Protein AF-A0A871RGU9-F1 (afdb_monomer_lite)

Radius of gyration: 15.43 Å; chains: 1; bounding box: 45×30×35 Å

Sequence (143 aa):
MSSYKLYHKYCSKFSSEPAQLLGTALLLPVSSKDRDYIEGISENLIIVCLFTSVMGQESPDEIAENTLRALLDLKKQLLDLDSIPNDTARLILENYRRKLDSQTEMMPTVNMPRINAGIFDVPWNLTEDAMKKTHMQFKVYTL

Organism: Dekkera bruxellensis (NCBI:txid5007)

InterPro domains:
  IPR043472 Macro domain-like [G3DSA:3.40.220.10] (1-143)
  IPR043472 Macro domain-like [SSF52949] (4-141)

Foldseek 3Di:
DAQVVVVVVVQVVCVVPSVVLQLAKAKDQGDPPDPPDDPPPRLLDIDIDQRQDDVLPDDLLSSLVSLLSHLLNVVVCLVPVVPHPDPSRSVSSVVVQVPDDPPDDSGDEAEEELPCVPPNVRDSVSNVVSVVVNPGHYDYDYD

Structure (mmCIF, N/CA/C/O backbone):
data_AF-A0A871RGU9-F1
#
_entry.id   AF-A0A871RGU9-F1
#
loop_
_atom_site.group_PDB
_atom_site.id
_atom_site.type_symbol
_atom_site.label_atom_id
_atom_site.label_alt_id
_atom_site.label_comp_id
_atom_site.label_asym_id
_atom_site.label_entity_id
_atom_site.label_seq_id
_atom_site.pdbx_PDB_ins_code
_atom_site.Cartn_x
_atom_site.Cartn_y
_atom_site.Cartn_z
_atom_site.occupancy
_atom_site.B_iso_or_equiv
_atom_site.auth_seq_id
_atom_site.auth_comp_id
_atom_site.auth_asym_id
_atom_site.auth_atom_id
_atom_site.pdbx_PDB_model_num
ATOM 1 N N . MET A 1 1 ? 5.121 11.526 15.911 1.00 81.44 1 MET A N 1
ATOM 2 C CA . MET A 1 1 ? 6.119 11.619 14.815 1.00 81.44 1 MET A CA 1
ATOM 3 C C . MET A 1 1 ? 5.331 11.648 13.513 1.00 81.44 1 MET A C 1
ATOM 5 O O . MET A 1 1 ? 4.301 10.993 13.504 1.00 81.44 1 MET A O 1
ATOM 9 N N . SER A 1 2 ? 5.705 12.435 12.497 1.00 94.25 2 SER A N 1
ATOM 10 C CA . SER A 1 2 ? 4.970 12.443 11.214 1.00 94.25 2 SER A CA 1
ATOM 11 C C . SER A 1 2 ? 5.104 11.097 10.498 1.00 94.25 2 SER A C 1
ATOM 13 O O . SER A 1 2 ? 6.063 10.360 10.765 1.00 94.25 2 SER A O 1
ATOM 15 N N . SER A 1 3 ? 4.192 10.782 9.584 1.00 95.44 3 SER A N 1
ATOM 16 C CA . SER A 1 3 ? 4.207 9.507 8.858 1.00 95.44 3 SER A CA 1
ATOM 17 C C . SER A 1 3 ? 5.405 9.408 7.922 1.00 95.44 3 SER A C 1
ATOM 19 O O . SER A 1 3 ? 6.042 8.360 7.850 1.00 95.44 3 SER A O 1
ATOM 21 N N . TYR A 1 4 ? 5.856 10.537 7.368 1.00 96.31 4 TYR A N 1
ATOM 22 C CA . TYR A 1 4 ? 7.148 10.631 6.678 1.00 96.31 4 TYR A CA 1
ATOM 23 C C . TYR A 1 4 ? 8.332 10.179 7.554 1.00 96.31 4 TYR A C 1
ATOM 25 O O . TYR A 1 4 ? 9.186 9.406 7.122 1.00 96.31 4 TYR A O 1
ATOM 33 N N . LYS A 1 5 ? 8.389 10.625 8.816 1.00 96.56 5 LYS A N 1
ATOM 34 C CA . LYS A 1 5 ? 9.474 10.238 9.733 1.00 96.56 5 LYS A CA 1
ATOM 35 C C . LYS A 1 5 ? 9.381 8.764 10.145 1.00 96.56 5 LYS A C 1
ATOM 37 O O . LYS A 1 5 ? 10.417 8.149 10.385 1.00 96.56 5 LYS A O 1
ATOM 42 N N . LEU A 1 6 ? 8.173 8.195 10.226 1.00 96.56 6 LEU A N 1
ATOM 43 C CA . LEU A 1 6 ? 7.973 6.757 10.449 1.00 96.56 6 LEU A CA 1
ATOM 44 C C . LEU A 1 6 ? 8.484 5.932 9.265 1.00 96.56 6 LEU A C 1
ATOM 46 O O . LEU A 1 6 ? 9.279 5.020 9.482 1.00 96.56 6 LEU A O 1
ATOM 50 N N . TYR A 1 7 ? 8.099 6.306 8.043 1.00 97.19 7 TYR A N 1
ATOM 51 C CA . TYR A 1 7 ? 8.613 5.721 6.805 1.00 97.19 7 TYR A CA 1
ATOM 52 C C . TYR A 1 7 ? 10.145 5.755 6.771 1.00 97.19 7 TYR A C 1
ATOM 54 O O . TYR A 1 7 ? 10.790 4.715 6.680 1.00 97.19 7 TYR A O 1
ATOM 62 N N . HIS A 1 8 ? 10.747 6.932 6.965 1.00 96.44 8 HIS A N 1
ATOM 63 C CA . HIS A 1 8 ? 12.201 7.080 6.919 1.00 96.44 8 HIS A CA 1
ATOM 64 C C . HIS A 1 8 ? 12.911 6.233 7.986 1.00 96.44 8 HIS A C 1
ATOM 66 O O . HIS A 1 8 ? 13.925 5.598 7.704 1.00 96.44 8 HIS A O 1
ATOM 72 N N . LYS A 1 9 ? 12.378 6.191 9.217 1.00 96.69 9 LYS A N 1
ATOM 73 C CA . LYS A 1 9 ? 12.919 5.344 10.293 1.00 96.69 9 LYS A CA 1
ATOM 74 C C . LYS A 1 9 ? 12.820 3.854 9.953 1.00 96.69 9 LYS A C 1
ATOM 76 O O . LYS A 1 9 ? 13.681 3.081 10.369 1.00 96.69 9 LYS A O 1
ATOM 81 N N . TYR A 1 10 ? 11.768 3.437 9.252 1.00 96.56 10 TYR A N 1
ATOM 82 C CA . TYR A 1 10 ? 11.624 2.060 8.793 1.00 96.56 10 TYR A CA 1
ATOM 83 C C . TYR A 1 10 ? 12.668 1.740 7.718 1.00 96.56 10 TYR A C 1
ATOM 85 O O . TYR A 1 10 ? 13.463 0.824 7.913 1.00 96.56 10 TYR A O 1
ATOM 93 N N . CYS A 1 11 ? 12.760 2.559 6.668 1.00 96.12 11 CYS A N 1
ATOM 94 C CA . CYS A 1 11 ? 13.720 2.365 5.580 1.00 96.12 11 CYS A CA 1
ATOM 95 C C . CYS A 1 11 ? 15.177 2.393 6.058 1.00 96.12 11 CYS A C 1
ATOM 97 O O . CYS A 1 11 ? 15.992 1.611 5.580 1.00 96.12 11 CYS A O 1
ATOM 99 N N . SER A 1 12 ? 15.517 3.224 7.053 1.00 96.50 12 SER A N 1
ATOM 100 C CA . SER A 1 12 ? 16.888 3.297 7.577 1.00 96.50 12 SER A CA 1
ATOM 101 C C . SER A 1 12 ? 17.383 1.997 8.217 1.00 96.50 12 SER A C 1
ATOM 103 O O . SER A 1 12 ? 18.590 1.825 8.352 1.00 96.50 12 SER A O 1
ATOM 105 N N . LYS A 1 13 ? 16.481 1.083 8.609 1.00 96.81 13 LYS A N 1
ATOM 106 C CA . LYS A 1 13 ? 16.858 -0.247 9.122 1.00 96.81 13 LYS A CA 1
ATOM 107 C C . LYS A 1 13 ? 17.435 -1.157 8.035 1.00 96.81 13 LYS A C 1
ATOM 109 O O . LYS A 1 13 ? 18.166 -2.081 8.361 1.00 96.81 13 LYS A O 1
ATOM 114 N N . PHE A 1 14 ? 17.113 -0.876 6.775 1.00 95.69 14 PHE A N 1
ATOM 115 C CA . PHE A 1 14 ? 17.531 -1.636 5.598 1.00 95.69 14 PHE A CA 1
ATOM 116 C C . PHE A 1 14 ? 18.554 -0.858 4.765 1.00 95.69 14 PHE A C 1
ATOM 118 O O . PHE A 1 14 ? 18.763 -1.163 3.600 1.00 95.69 14 PHE A O 1
ATOM 125 N N . SER A 1 15 ? 19.199 0.168 5.331 1.00 92.69 15 SER A N 1
ATOM 126 C CA . SER A 1 15 ? 20.115 1.044 4.587 1.00 92.69 15 SER A CA 1
ATOM 127 C C . SER A 1 15 ? 21.307 0.305 3.971 1.00 92.69 15 SER A C 1
ATOM 129 O O . SER A 1 15 ? 21.797 0.725 2.927 1.00 92.69 15 SER A O 1
ATOM 131 N N . SER A 1 16 ? 21.749 -0.797 4.582 1.00 94.81 16 SER A N 1
ATOM 132 C CA . SER A 1 16 ? 22.801 -1.666 4.046 1.00 94.81 16 SER A CA 1
ATOM 133 C C . SER A 1 16 ? 22.322 -2.587 2.921 1.00 94.81 16 SER A C 1
ATOM 135 O O . SER A 1 16 ? 23.142 -3.033 2.128 1.00 94.81 16 SER A O 1
ATOM 137 N N . GLU A 1 17 ? 21.022 -2.888 2.856 1.00 94.56 17 GLU A N 1
ATOM 138 C CA . GLU A 1 17 ? 20.440 -3.802 1.868 1.00 94.56 17 GLU A CA 1
ATOM 139 C C . GLU A 1 17 ? 18.982 -3.414 1.535 1.00 94.56 17 GLU A C 1
ATOM 141 O O . GLU A 1 17 ? 18.032 -4.113 1.898 1.00 94.56 17 GLU A O 1
ATOM 146 N N . PRO A 1 18 ? 18.770 -2.277 0.845 1.00 93.81 18 PRO A N 1
ATOM 147 C CA . PRO A 1 18 ? 17.431 -1.738 0.594 1.00 93.81 18 PRO A CA 1
ATOM 148 C C . PRO A 1 18 ? 16.572 -2.647 -0.295 1.00 93.81 18 PRO A C 1
ATOM 150 O O . PRO A 1 18 ? 15.345 -2.589 -0.224 1.00 93.81 18 PRO A O 1
ATOM 153 N N . ALA A 1 19 ? 17.203 -3.527 -1.080 1.00 94.75 19 ALA A N 1
ATOM 154 C CA . ALA A 1 19 ? 16.529 -4.523 -1.908 1.00 94.75 19 ALA A CA 1
ATOM 155 C C . ALA A 1 19 ? 15.647 -5.490 -1.096 1.00 94.75 19 ALA A C 1
ATOM 157 O O . ALA A 1 19 ? 14.667 -6.000 -1.634 1.00 94.75 19 ALA A O 1
ATOM 158 N N . GLN A 1 20 ? 15.920 -5.691 0.203 1.00 95.81 20 GLN A N 1
ATOM 159 C CA . GLN A 1 20 ? 15.070 -6.510 1.079 1.00 95.81 20 GLN A CA 1
ATOM 160 C C . GLN A 1 20 ? 13.636 -5.975 1.206 1.00 95.81 20 GLN A C 1
ATOM 162 O O . GLN A 1 20 ? 12.727 -6.730 1.546 1.00 95.81 20 GLN A O 1
ATOM 167 N N . LEU A 1 21 ? 13.417 -4.683 0.942 1.00 96.81 21 LEU A N 1
ATOM 168 C CA . LEU A 1 21 ? 12.085 -4.087 0.976 1.00 96.81 21 LE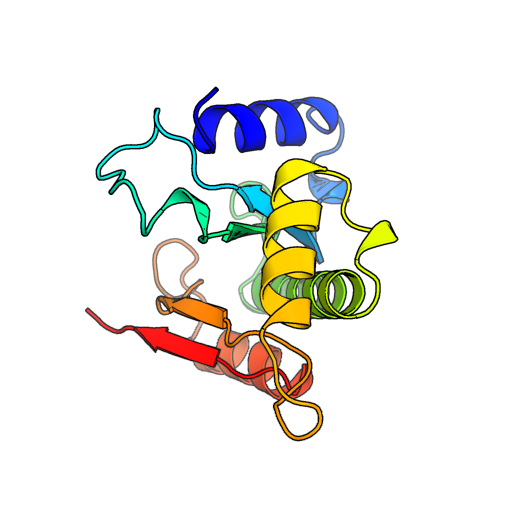U A CA 1
ATOM 169 C C . LEU A 1 21 ? 11.287 -4.352 -0.302 1.00 96.81 21 LEU A C 1
ATOM 171 O O . LEU A 1 21 ? 10.062 -4.251 -0.267 1.00 96.81 21 LEU A O 1
ATOM 175 N N . LEU A 1 22 ? 11.934 -4.687 -1.421 1.00 97.62 22 LEU A N 1
ATOM 176 C CA . LEU A 1 22 ? 11.262 -4.801 -2.714 1.00 97.62 22 LEU A CA 1
ATOM 177 C C . LEU A 1 22 ? 10.159 -5.862 -2.696 1.00 97.62 22 LEU A C 1
ATOM 179 O O . LEU A 1 22 ? 10.396 -7.044 -2.436 1.00 97.62 22 LEU A O 1
ATOM 183 N N . GLY A 1 23 ? 8.951 -5.434 -3.051 1.00 98.19 23 GLY A N 1
ATOM 184 C CA . GLY A 1 23 ? 7.757 -6.270 -3.046 1.00 98.19 23 GLY A CA 1
ATOM 185 C C . GLY A 1 23 ? 7.088 -6.416 -1.680 1.00 98.19 23 GLY A C 1
ATOM 186 O O . GLY A 1 23 ? 6.261 -7.307 -1.526 1.00 98.19 23 GLY A O 1
ATOM 187 N N . THR A 1 24 ? 7.420 -5.569 -0.703 1.00 98.44 24 THR A N 1
ATOM 188 C CA . THR A 1 24 ? 6.731 -5.498 0.598 1.00 98.44 24 THR A CA 1
ATOM 189 C C . THR A 1 24 ? 5.862 -4.244 0.699 1.00 98.44 24 THR A C 1
ATOM 191 O O . THR A 1 24 ? 6.065 -3.268 -0.037 1.00 98.44 24 THR A O 1
ATOM 194 N N . ALA A 1 25 ? 4.894 -4.258 1.617 1.00 98.50 25 ALA A N 1
ATOM 195 C CA . ALA A 1 25 ? 4.076 -3.101 1.955 1.00 98.50 25 ALA A CA 1
ATOM 196 C C . ALA A 1 25 ? 4.265 -2.680 3.418 1.00 98.50 25 ALA A C 1
ATOM 198 O O . ALA A 1 25 ? 4.267 -3.499 4.335 1.00 98.50 25 ALA A O 1
ATOM 199 N N . LEU A 1 26 ? 4.355 -1.371 3.657 1.00 98.50 26 LEU A N 1
ATOM 200 C CA . LEU A 1 26 ? 4.358 -0.791 5.000 1.00 98.50 26 LEU A CA 1
ATOM 201 C C . LEU A 1 26 ? 3.084 0.021 5.227 1.00 98.50 26 LEU A C 1
ATOM 203 O O . LEU A 1 26 ? 2.805 0.958 4.481 1.00 98.50 26 LEU A O 1
ATOM 207 N N . LEU A 1 27 ? 2.351 -0.305 6.292 1.00 98.25 27 LEU A N 1
ATOM 208 C CA . LEU A 1 27 ? 1.160 0.425 6.718 1.00 98.25 27 LEU A CA 1
ATOM 209 C C . LEU A 1 27 ? 1.517 1.404 7.838 1.00 98.25 27 LEU A C 1
ATOM 211 O O . LEU A 1 27 ? 2.055 1.021 8.880 1.00 98.25 27 LEU A O 1
ATOM 215 N N . LEU A 1 28 ? 1.199 2.677 7.626 1.00 97.75 28 LEU A N 1
ATOM 216 C CA . LEU A 1 28 ? 1.457 3.758 8.569 1.00 97.75 28 LEU A CA 1
ATOM 217 C C . LEU A 1 28 ? 0.152 4.485 8.901 1.00 97.75 28 LEU A C 1
ATOM 219 O O . LEU A 1 28 ? -0.580 4.843 7.980 1.00 97.75 28 LEU A O 1
ATOM 223 N N . PRO A 1 29 ? -0.138 4.770 10.181 1.00 96.88 29 PRO A N 1
ATOM 224 C CA . PRO A 1 29 ? -1.236 5.670 10.516 1.00 96.88 29 PRO A CA 1
ATOM 225 C C . PRO A 1 29 ? -0.920 7.071 9.983 1.00 96.88 29 PRO A C 1
ATOM 227 O O . PRO A 1 29 ? 0.254 7.445 9.907 1.00 96.88 29 PRO A O 1
ATOM 230 N N . VAL A 1 30 ? -1.934 7.867 9.652 1.00 96.25 30 VAL A N 1
ATOM 231 C CA . VAL A 1 30 ? -1.731 9.309 9.447 1.00 96.25 30 VAL A CA 1
ATOM 232 C C . VAL A 1 30 ? -1.539 9.984 10.808 1.00 96.25 30 VAL A C 1
ATOM 234 O O . VAL A 1 30 ? -2.214 9.676 11.789 1.00 96.25 30 VAL A O 1
ATOM 237 N N . SER A 1 31 ? -0.571 10.887 10.887 1.00 93.81 31 SER A N 1
ATOM 238 C CA . SER A 1 31 ? -0.160 11.560 12.114 1.00 93.81 31 SER A CA 1
ATOM 239 C C . SER A 1 31 ? -0.745 12.962 12.203 1.00 93.81 31 SER A C 1
ATOM 241 O O . SER A 1 31 ? -0.738 13.694 11.220 1.00 93.81 31 SER A O 1
ATOM 243 N N . SER A 1 32 ? -1.085 13.423 13.410 1.00 94.19 32 SER A N 1
ATOM 244 C CA . SER A 1 32 ? -1.458 14.829 13.664 1.00 94.19 32 SER A CA 1
ATOM 245 C C . SER A 1 32 ? -0.355 15.846 13.342 1.00 94.19 32 SER A C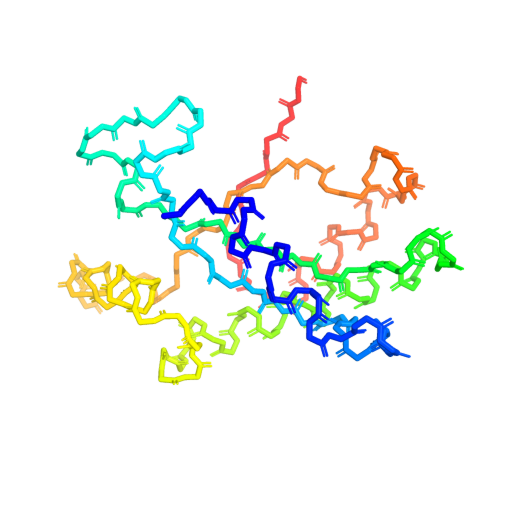 1
ATOM 247 O O . SER A 1 32 ? -0.580 17.051 13.374 1.00 94.19 32 SER A O 1
ATOM 249 N N . LYS A 1 33 ? 0.861 15.368 13.044 1.00 94.88 33 LYS A N 1
ATOM 250 C CA . LYS A 1 33 ? 1.994 16.179 12.576 1.00 94.88 33 LYS A CA 1
ATOM 251 C C . LYS A 1 33 ? 2.160 16.176 11.053 1.00 94.88 33 LYS A C 1
ATOM 253 O O . LYS A 1 33 ? 3.123 16.776 10.575 1.00 94.88 33 LYS A O 1
ATOM 258 N N . ASP A 1 34 ? 1.318 15.457 10.316 1.00 94.62 34 ASP A N 1
ATOM 259 C CA . ASP A 1 34 ? 1.312 15.502 8.856 1.00 94.62 34 ASP A CA 1
ATOM 260 C C . ASP A 1 34 ? 0.600 16.765 8.367 1.00 94.62 34 ASP A C 1
ATOM 262 O O . ASP A 1 34 ? -0.258 17.333 9.046 1.00 94.62 34 ASP A O 1
ATOM 266 N N . ARG A 1 35 ? 0.997 17.230 7.182 1.00 92.19 35 ARG A N 1
ATOM 267 C CA . ARG A 1 35 ? 0.344 18.364 6.529 1.00 92.19 35 ARG A CA 1
ATOM 268 C C . ARG A 1 35 ? -1.098 17.979 6.186 1.00 92.19 35 ARG A C 1
ATOM 270 O O . ARG A 1 35 ? -1.344 16.839 5.808 1.00 92.19 35 ARG A O 1
ATOM 277 N N . ASP A 1 36 ? -2.014 18.936 6.310 1.00 92.31 36 ASP A N 1
ATOM 278 C CA . ASP A 1 36 ? -3.434 18.768 5.977 1.00 92.31 36 ASP A CA 1
ATOM 279 C C . ASP A 1 36 ? -4.140 17.680 6.819 1.00 92.31 36 ASP A C 1
ATOM 281 O O . ASP A 1 36 ? -5.115 17.073 6.382 1.00 92.31 36 ASP A O 1
ATOM 285 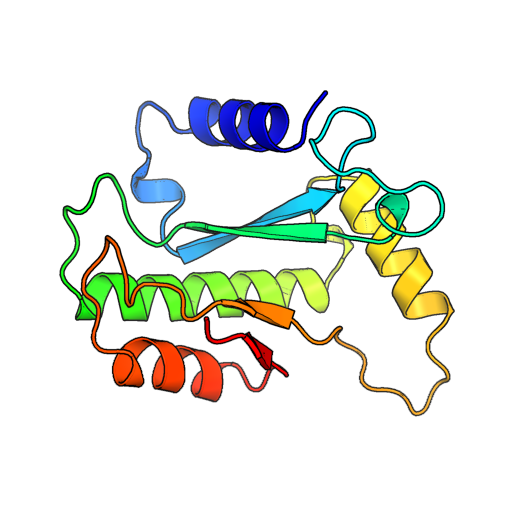N N . TYR A 1 37 ? -3.659 17.439 8.048 1.00 95.06 37 TYR A N 1
ATOM 286 C CA . TYR A 1 37 ? -4.351 16.595 9.022 1.00 95.06 37 TYR A CA 1
ATOM 287 C C . TYR A 1 37 ? -5.701 17.208 9.411 1.00 95.06 37 TYR A C 1
ATOM 289 O O . TYR A 1 37 ? -5.771 18.370 9.817 1.00 95.06 37 TYR A O 1
ATOM 297 N N . ILE A 1 38 ? -6.757 16.401 9.349 1.00 96.19 38 ILE A N 1
ATOM 298 C CA . ILE A 1 38 ? -8.113 16.780 9.742 1.00 96.19 38 ILE A CA 1
ATOM 299 C C . ILE A 1 38 ? -8.554 15.863 10.882 1.00 96.19 38 ILE A C 1
ATOM 301 O O . ILE A 1 38 ? -8.712 14.656 10.693 1.00 96.19 38 ILE A O 1
ATOM 305 N N . GLU A 1 39 ? -8.761 16.437 12.065 1.00 94.81 39 GLU A N 1
ATOM 306 C CA . GLU A 1 39 ? -9.283 15.720 13.235 1.00 94.81 39 GLU A CA 1
ATOM 307 C C . GLU A 1 39 ? -10.644 15.074 12.929 1.00 94.81 39 GLU A C 1
ATOM 309 O O . GLU A 1 39 ? -11.462 15.629 12.193 1.00 94.81 39 GLU A O 1
ATOM 314 N N . GLY A 1 40 ? -10.867 13.857 13.427 1.00 92.31 40 GLY A N 1
ATOM 315 C CA . GLY A 1 40 ? -12.048 13.043 13.123 1.00 92.31 40 GLY A CA 1
ATOM 316 C C . GLY A 1 40 ? -11.977 12.282 11.792 1.00 92.31 40 GLY A C 1
ATOM 317 O O . GLY A 1 40 ? -12.678 11.284 11.618 1.00 92.31 40 GLY A O 1
ATOM 318 N N . ILE A 1 41 ? -11.116 12.700 10.856 1.00 92.81 41 ILE A N 1
ATOM 319 C CA . ILE A 1 41 ? -10.954 12.052 9.544 1.00 92.81 41 ILE A CA 1
ATOM 320 C C . ILE A 1 41 ? -9.607 11.337 9.466 1.00 92.81 41 ILE A C 1
ATOM 322 O O . ILE A 1 41 ? -9.562 10.118 9.308 1.00 92.81 41 ILE A O 1
ATOM 326 N N . SER A 1 42 ? -8.507 12.080 9.590 1.00 93.31 42 SER A N 1
ATOM 327 C CA . SER A 1 42 ? -7.149 11.593 9.341 1.00 93.31 42 SER A CA 1
ATOM 328 C C . SER A 1 42 ? -6.714 10.494 10.309 1.00 93.31 42 SER A C 1
ATOM 330 O O . SER A 1 42 ? -6.038 9.565 9.889 1.00 93.31 42 SER A O 1
ATOM 332 N N . GLU A 1 43 ? -7.156 10.516 11.567 1.00 93.31 43 GLU A N 1
ATOM 333 C CA . GLU A 1 43 ? -6.910 9.431 12.537 1.00 93.31 43 GLU A CA 1
ATOM 334 C C . GLU A 1 43 ? -7.453 8.058 12.116 1.00 93.31 43 GLU A C 1
ATOM 336 O O . GLU A 1 43 ? -7.010 7.039 12.638 1.00 93.31 43 GLU A O 1
ATOM 341 N N . ASN A 1 44 ? -8.396 8.021 11.170 1.00 92.88 44 ASN A N 1
ATOM 342 C CA . ASN A 1 44 ? -8.964 6.789 10.628 1.00 92.88 44 ASN A CA 1
ATOM 343 C C . ASN A 1 44 ? -8.317 6.378 9.293 1.00 92.88 44 ASN A C 1
ATOM 345 O O . ASN A 1 44 ? -8.749 5.402 8.679 1.00 92.88 44 ASN A O 1
ATOM 349 N N . LEU A 1 45 ? -7.306 7.116 8.821 1.00 95.19 45 LEU A N 1
ATOM 350 C CA . LEU A 1 45 ? -6.625 6.859 7.556 1.00 95.19 45 LEU A CA 1
ATOM 351 C C . LEU A 1 45 ? -5.288 6.149 7.767 1.00 95.19 45 LEU A C 1
ATOM 353 O O . LEU A 1 45 ? -4.550 6.393 8.725 1.00 95.19 45 LEU A O 1
ATOM 357 N N . ILE A 1 46 ? -4.957 5.299 6.797 1.00 97.00 46 ILE A N 1
ATOM 358 C CA . ILE A 1 46 ? -3.684 4.591 6.712 1.00 97.00 46 ILE A CA 1
ATOM 359 C C . ILE A 1 46 ? -3.026 4.941 5.385 1.00 97.00 46 ILE A C 1
ATOM 361 O O . ILE A 1 46 ? -3.659 4.906 4.330 1.00 97.00 46 ILE A O 1
ATOM 365 N N . ILE A 1 47 ? -1.737 5.248 5.450 1.00 97.50 47 ILE A N 1
ATOM 366 C CA . ILE A 1 47 ? -0.860 5.367 4.292 1.00 97.50 47 ILE A CA 1
ATOM 367 C C . ILE A 1 47 ? -0.221 4.003 4.066 1.00 97.50 47 ILE A C 1
ATOM 369 O O . ILE A 1 47 ? 0.352 3.422 4.990 1.00 97.50 47 ILE A O 1
ATOM 373 N N . VAL A 1 48 ? -0.290 3.513 2.830 1.00 98.25 48 VAL A N 1
ATOM 374 C CA . VAL A 1 48 ? 0.412 2.300 2.412 1.00 98.25 48 VAL A CA 1
ATOM 375 C C . VAL A 1 48 ? 1.593 2.689 1.533 1.00 98.25 48 VAL A C 1
ATOM 377 O O . VAL A 1 48 ? 1.415 3.292 0.476 1.00 98.25 48 VAL A O 1
ATOM 380 N N . CYS A 1 49 ? 2.801 2.337 1.961 1.00 98.31 49 CYS A N 1
ATOM 381 C CA . CYS A 1 49 ? 4.008 2.469 1.154 1.00 98.31 49 CYS A CA 1
ATOM 382 C C . CYS A 1 49 ? 4.281 1.134 0.458 1.00 98.31 49 CYS A C 1
ATOM 384 O O . CYS A 1 49 ? 4.548 0.142 1.135 1.00 98.31 49 CYS A O 1
ATOM 386 N N . LEU A 1 50 ? 4.215 1.113 -0.874 1.00 98.44 50 LEU A N 1
ATOM 387 C CA . LEU A 1 50 ? 4.610 -0.036 -1.689 1.00 98.44 50 LEU A CA 1
ATOM 388 C C . LEU A 1 50 ? 6.074 0.140 -2.094 1.00 98.44 50 LEU A C 1
ATOM 390 O O . LEU A 1 50 ? 6.424 1.136 -2.727 1.00 98.44 50 LEU A O 1
ATOM 394 N N . PHE A 1 51 ? 6.930 -0.807 -1.728 1.00 97.62 51 PHE A N 1
ATOM 395 C CA . PHE A 1 51 ? 8.349 -0.745 -2.063 1.00 97.62 51 PHE A CA 1
ATOM 396 C C . PHE A 1 51 ? 8.598 -1.418 -3.410 1.00 97.62 51 PHE A C 1
ATOM 398 O O . PHE A 1 51 ? 8.691 -2.641 -3.500 1.00 97.62 51 PHE A O 1
ATOM 405 N N . THR A 1 52 ? 8.668 -0.614 -4.469 1.00 97.25 52 THR A N 1
ATOM 406 C CA . THR A 1 52 ? 8.691 -1.110 -5.854 1.00 97.25 52 THR A CA 1
ATOM 407 C C . THR A 1 52 ? 10.018 -0.892 -6.574 1.00 97.25 52 THR A C 1
ATOM 409 O O . THR A 1 52 ? 10.252 -1.535 -7.594 1.00 97.25 52 THR A O 1
ATOM 412 N N . SER A 1 53 ? 10.886 -0.030 -6.037 1.00 95.06 53 SER A N 1
ATOM 413 C CA . SER A 1 53 ? 12.169 0.320 -6.644 1.00 95.06 53 SER A CA 1
ATOM 414 C C . SER A 1 53 ? 13.207 0.780 -5.612 1.00 95.06 53 SER A C 1
ATOM 416 O O . SER A 1 53 ? 12.868 1.456 -4.635 1.00 95.06 53 SER A O 1
ATOM 418 N N . VAL A 1 54 ? 14.481 0.466 -5.862 1.00 89.69 54 VAL A N 1
ATOM 419 C CA . VAL A 1 54 ? 15.653 1.052 -5.205 1.00 89.69 54 VAL A CA 1
ATOM 420 C C . VAL A 1 54 ? 16.313 2.031 -6.179 1.00 89.69 54 VAL A C 1
ATOM 422 O O . VAL A 1 54 ? 17.174 1.670 -6.974 1.00 89.69 54 VAL A O 1
ATOM 425 N N . MET A 1 55 ? 15.938 3.310 -6.092 1.00 77.94 55 MET A N 1
ATOM 426 C CA . MET A 1 55 ? 16.538 4.405 -6.879 1.00 77.94 55 MET A CA 1
ATOM 427 C C . MET A 1 55 ? 16.364 4.298 -8.410 1.00 77.94 55 MET A C 1
ATOM 429 O O . MET A 1 55 ? 17.181 4.842 -9.150 1.00 77.94 55 MET A O 1
ATOM 433 N N . GLY A 1 56 ? 15.305 3.645 -8.897 1.00 72.31 56 GLY A N 1
ATOM 434 C CA . GLY A 1 56 ? 14.987 3.564 -10.329 1.00 72.31 56 GLY A CA 1
ATOM 435 C C . GLY A 1 56 ? 15.930 2.666 -11.132 1.00 72.31 56 GLY A C 1
ATOM 436 O O . GLY A 1 56 ? 16.124 2.900 -12.321 1.00 72.31 56 GLY A O 1
ATOM 437 N N . GLN A 1 57 ? 16.561 1.685 -10.482 1.00 79.69 57 GLN A N 1
ATOM 438 C CA . GLN A 1 57 ? 17.430 0.712 -11.154 1.00 79.69 57 GLN A CA 1
ATOM 439 C C . GLN A 1 57 ? 16.632 -0.378 -11.881 1.00 79.69 57 GLN A C 1
ATOM 441 O O . GLN A 1 57 ? 17.161 -1.037 -12.772 1.00 79.69 57 GLN A O 1
ATOM 446 N N . GLU A 1 58 ? 15.376 -0.562 -11.491 1.00 92.25 58 GLU A N 1
ATOM 447 C CA . GLU A 1 58 ? 14.457 -1.553 -12.025 1.00 92.25 58 GLU A CA 1
ATOM 448 C C . GLU A 1 58 ? 13.816 -1.089 -13.338 1.00 92.25 58 GLU A C 1
ATOM 450 O O . GLU A 1 58 ? 13.420 0.066 -13.503 1.00 92.25 58 GLU A O 1
ATOM 455 N N . SER A 1 59 ? 13.663 -2.030 -14.263 1.00 95.19 59 SER A N 1
ATOM 456 C CA . SER A 1 59 ? 12.870 -1.863 -15.478 1.00 95.19 59 SER A CA 1
ATOM 457 C C . SER A 1 59 ? 11.374 -1.689 -15.169 1.00 95.19 59 SER A C 1
ATOM 459 O O . SER A 1 59 ? 10.905 -2.084 -14.097 1.00 95.19 59 SER A O 1
ATOM 461 N N . PRO A 1 60 ? 10.574 -1.159 -16.115 1.00 96.50 60 PRO A N 1
ATOM 462 C CA . PRO A 1 60 ? 9.128 -1.044 -15.936 1.00 96.50 60 PRO A CA 1
ATOM 463 C C . PRO A 1 60 ? 8.432 -2.359 -15.555 1.00 96.50 60 PRO A C 1
ATOM 465 O O . PRO A 1 60 ? 7.544 -2.354 -14.699 1.00 96.50 60 PRO A O 1
ATOM 468 N N . ASP A 1 61 ? 8.858 -3.482 -16.138 1.00 97.50 61 ASP A N 1
ATOM 469 C CA . ASP A 1 61 ? 8.333 -4.813 -15.818 1.00 97.50 61 ASP A CA 1
ATOM 470 C C . ASP A 1 61 ? 8.703 -5.253 -14.394 1.00 97.50 61 ASP A C 1
ATOM 472 O O . ASP A 1 61 ? 7.852 -5.764 -13.666 1.00 97.50 61 ASP A O 1
ATOM 476 N N . GLU A 1 62 ? 9.938 -5.002 -13.951 1.00 97.56 62 GLU A N 1
ATOM 477 C CA . GLU A 1 62 ? 10.368 -5.293 -12.577 1.00 97.56 62 GLU A CA 1
ATOM 478 C C . GLU A 1 62 ? 9.619 -4.431 -11.554 1.00 97.56 62 GLU A C 1
ATOM 480 O O . GLU A 1 62 ? 9.179 -4.943 -10.525 1.00 97.56 62 GLU A O 1
ATOM 485 N N . ILE A 1 63 ? 9.395 -3.143 -11.839 1.00 97.69 63 ILE A N 1
ATOM 486 C CA . ILE A 1 63 ? 8.585 -2.264 -10.982 1.00 97.69 63 ILE A CA 1
ATOM 487 C C . ILE A 1 63 ? 7.142 -2.776 -10.905 1.00 97.69 63 ILE A C 1
ATOM 489 O O . ILE A 1 63 ? 6.553 -2.792 -9.818 1.00 97.69 63 ILE A O 1
ATOM 493 N N . ALA A 1 64 ? 6.561 -3.217 -12.024 1.00 98.06 64 ALA A N 1
ATOM 494 C CA . ALA A 1 64 ? 5.216 -3.788 -12.053 1.00 98.06 64 ALA A CA 1
ATOM 495 C C . ALA A 1 64 ? 5.131 -5.108 -11.264 1.00 98.06 64 ALA A C 1
ATOM 497 O O . ALA A 1 64 ? 4.201 -5.292 -10.475 1.00 98.06 64 ALA A O 1
ATOM 498 N N . GLU A 1 65 ? 6.125 -5.988 -11.390 1.00 98.25 65 GLU A N 1
ATOM 499 C CA . GLU A 1 65 ? 6.208 -7.228 -10.614 1.00 98.25 65 GLU A CA 1
ATOM 500 C C . GLU A 1 65 ? 6.382 -6.941 -9.115 1.00 98.25 65 GLU A C 1
ATOM 502 O O . GLU A 1 65 ? 5.670 -7.493 -8.276 1.00 98.25 65 GLU A O 1
ATOM 507 N N . ASN A 1 66 ? 7.253 -6.000 -8.748 1.00 98.44 66 ASN A N 1
ATOM 508 C CA . ASN A 1 66 ? 7.410 -5.565 -7.359 1.00 98.44 66 ASN A CA 1
ATOM 509 C C . ASN A 1 66 ? 6.117 -4.939 -6.819 1.00 98.44 66 ASN A C 1
ATOM 511 O O . ASN A 1 66 ? 5.772 -5.147 -5.657 1.00 98.44 66 ASN A O 1
ATOM 515 N N . THR A 1 67 ? 5.369 -4.218 -7.659 1.00 98.50 67 THR A N 1
ATOM 516 C CA . THR A 1 67 ? 4.050 -3.676 -7.306 1.00 98.50 67 THR A CA 1
ATOM 517 C C . THR A 1 67 ? 3.062 -4.802 -7.006 1.00 98.50 67 THR A C 1
ATOM 519 O O . THR A 1 67 ? 2.393 -4.751 -5.975 1.00 98.50 67 THR A O 1
ATOM 522 N N . LEU A 1 68 ? 3.001 -5.845 -7.843 1.00 98.75 68 LEU A N 1
ATOM 523 C CA . LEU A 1 68 ? 2.171 -7.026 -7.586 1.00 98.75 68 LEU A CA 1
ATOM 524 C C . LEU A 1 68 ? 2.538 -7.676 -6.248 1.00 98.75 68 LEU A C 1
ATOM 526 O O . LEU A 1 68 ? 1.658 -7.905 -5.419 1.00 98.75 68 LEU A O 1
ATOM 530 N N . ARG A 1 69 ? 3.830 -7.929 -6.011 1.00 98.81 69 ARG A N 1
ATOM 531 C CA . ARG A 1 69 ? 4.316 -8.533 -4.761 1.00 98.81 69 ARG A CA 1
ATOM 532 C C . ARG A 1 69 ? 3.943 -7.684 -3.542 1.00 98.81 69 ARG A C 1
ATOM 534 O O . ARG A 1 69 ? 3.375 -8.219 -2.594 1.00 98.81 69 ARG A O 1
ATOM 541 N N . ALA A 1 70 ? 4.144 -6.366 -3.609 1.00 98.75 70 ALA A N 1
ATOM 542 C CA . ALA A 1 70 ? 3.795 -5.447 -2.525 1.00 98.75 70 ALA A CA 1
ATOM 543 C C . ALA A 1 70 ? 2.282 -5.398 -2.261 1.00 98.75 70 ALA A C 1
ATOM 545 O O . ALA A 1 70 ? 1.856 -5.347 -1.110 1.00 98.75 70 ALA A O 1
ATOM 546 N N . LEU A 1 71 ? 1.446 -5.458 -3.302 1.00 98.69 71 LEU A N 1
ATOM 547 C CA . LEU A 1 71 ? -0.008 -5.522 -3.138 1.00 98.69 71 LEU A CA 1
ATOM 548 C C . LEU A 1 71 ? -0.475 -6.865 -2.556 1.00 98.69 71 LEU A C 1
ATOM 550 O O . LEU A 1 71 ? -1.415 -6.892 -1.764 1.00 98.69 71 LEU A O 1
ATOM 554 N N . LEU A 1 72 ? 0.173 -7.979 -2.906 1.00 98.44 72 LEU A N 1
ATOM 555 C CA . LEU A 1 72 ? -0.105 -9.282 -2.294 1.00 98.44 72 LEU A CA 1
ATOM 556 C C . LEU A 1 72 ? 0.332 -9.325 -0.823 1.00 98.44 72 LEU A C 1
ATOM 558 O O . LEU A 1 72 ? -0.382 -9.894 0.004 1.00 98.44 72 LEU A O 1
ATOM 562 N N . ASP A 1 73 ? 1.451 -8.687 -0.482 1.00 98.62 73 ASP A N 1
ATOM 563 C CA . ASP A 1 73 ? 1.886 -8.516 0.905 1.00 98.62 73 ASP A CA 1
ATOM 564 C C . ASP A 1 73 ? 0.907 -7.636 1.701 1.00 98.62 73 ASP A C 1
ATOM 566 O O . ASP A 1 73 ? 0.468 -8.020 2.786 1.00 98.62 73 ASP A O 1
ATOM 570 N N . LEU A 1 74 ? 0.447 -6.521 1.119 1.00 98.31 74 LEU A N 1
ATOM 571 C CA . LEU A 1 74 ? -0.644 -5.719 1.681 1.00 98.31 74 LEU A CA 1
ATOM 572 C C . LEU A 1 74 ? -1.900 -6.570 1.900 1.00 98.31 74 LEU A C 1
ATOM 574 O O . LEU A 1 74 ? -2.494 -6.516 2.973 1.00 98.31 74 LEU A O 1
ATOM 578 N N . LYS A 1 75 ? -2.312 -7.369 0.908 1.00 97.12 75 LYS A N 1
ATOM 579 C CA . LYS A 1 75 ? -3.481 -8.251 1.021 1.00 97.12 75 LYS A CA 1
ATOM 580 C C . LYS A 1 75 ? -3.330 -9.228 2.182 1.00 97.12 75 LYS A C 1
ATOM 582 O O . LYS A 1 75 ? -4.269 -9.398 2.952 1.00 97.12 75 LYS A O 1
ATOM 587 N N . LYS A 1 76 ? -2.156 -9.848 2.329 1.00 96.94 76 LYS A N 1
ATOM 588 C CA . LYS A 1 76 ? -1.847 -10.738 3.455 1.00 96.94 76 LYS A CA 1
ATOM 589 C C . LYS A 1 76 ? -2.007 -10.003 4.787 1.00 96.94 76 LYS A C 1
ATOM 591 O O . LYS A 1 76 ? -2.728 -10.498 5.648 1.00 96.94 76 LYS A O 1
ATOM 596 N N . GLN A 1 77 ? -1.424 -8.813 4.918 1.00 97.19 77 GLN A N 1
ATOM 597 C CA . GLN A 1 77 ? -1.547 -7.977 6.117 1.00 97.19 77 GLN A CA 1
ATOM 598 C C . GLN A 1 77 ? -2.998 -7.560 6.403 1.00 97.19 77 GLN A C 1
ATOM 600 O O . GLN A 1 77 ? -3.432 -7.542 7.549 1.00 97.19 77 GLN A O 1
ATOM 605 N N . LEU A 1 78 ? -3.789 -7.276 5.365 1.00 94.88 78 LEU A N 1
ATOM 606 C CA . LEU A 1 78 ? -5.211 -6.950 5.490 1.00 94.88 78 LEU A CA 1
ATOM 607 C C . LEU A 1 78 ? -6.099 -8.157 5.789 1.00 94.88 78 LEU A C 1
ATOM 609 O O . LEU A 1 78 ? -7.257 -7.938 6.130 1.00 94.88 78 LEU A O 1
ATOM 613 N N . LEU A 1 79 ? -5.614 -9.394 5.645 1.00 93.75 79 LEU A N 1
ATOM 614 C CA . LEU A 1 79 ? -6.306 -10.620 6.056 1.00 93.75 79 LEU A CA 1
ATOM 615 C C . LEU A 1 79 ? -5.905 -11.013 7.484 1.00 93.75 79 LEU A C 1
ATOM 617 O O . LEU A 1 79 ? -6.784 -11.297 8.300 1.00 93.75 79 LEU A O 1
ATOM 621 N N . ASP A 1 80 ? -4.615 -10.926 7.795 1.00 94.94 80 ASP A N 1
ATOM 622 C CA . ASP A 1 80 ? -4.010 -11.225 9.091 1.00 94.94 80 ASP A CA 1
ATOM 623 C C . ASP A 1 80 ? -3.426 -9.951 9.724 1.00 94.94 80 ASP A C 1
ATOM 625 O O . ASP A 1 80 ? -2.271 -9.587 9.485 1.00 94.94 80 ASP A O 1
ATOM 629 N N . LEU A 1 81 ? -4.241 -9.261 10.529 1.00 94.75 81 LEU A N 1
ATOM 630 C CA . LEU A 1 81 ? -3.860 -7.977 11.125 1.00 94.75 81 LEU A CA 1
ATOM 631 C C . LEU A 1 81 ? -2.718 -8.103 12.145 1.00 94.75 81 LEU A C 1
ATOM 633 O O . LEU A 1 81 ? -2.019 -7.117 12.369 1.00 94.75 81 LEU A O 1
ATOM 637 N N . ASP A 1 82 ? -2.491 -9.286 12.723 1.00 95.50 82 ASP A N 1
ATOM 638 C CA . ASP A 1 82 ? -1.396 -9.519 13.675 1.00 95.50 82 ASP A CA 1
ATOM 639 C C . ASP A 1 82 ? -0.024 -9.454 12.989 1.00 95.50 82 ASP A C 1
ATOM 641 O O . ASP A 1 82 ? 0.992 -9.183 13.632 1.00 95.50 82 ASP A O 1
ATOM 645 N N . SER A 1 83 ? 0.013 -9.627 11.664 1.00 95.69 83 SER A N 1
ATOM 646 C CA . SER A 1 83 ? 1.229 -9.455 10.870 1.00 95.69 83 SER A CA 1
ATOM 647 C C . SER A 1 83 ? 1.637 -7.990 10.661 1.00 95.6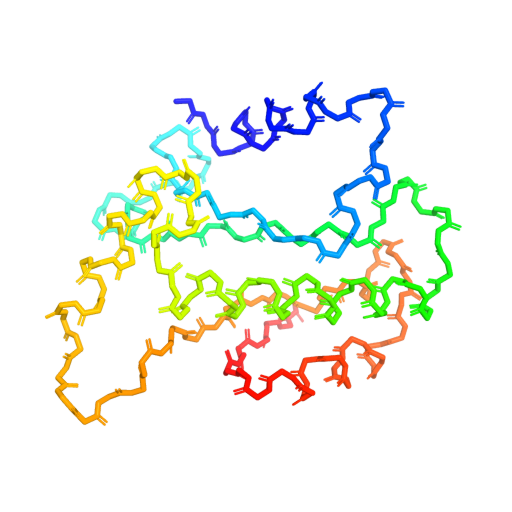9 83 SER A C 1
ATOM 649 O O . SER A 1 83 ? 2.756 -7.739 10.209 1.00 95.69 83 SER A O 1
ATOM 651 N N . ILE A 1 84 ? 0.778 -7.019 11.005 1.00 96.38 84 ILE A N 1
ATOM 652 C CA . ILE A 1 84 ? 1.046 -5.583 10.841 1.00 96.38 84 ILE A CA 1
ATOM 653 C C . ILE A 1 84 ? 1.936 -5.089 11.993 1.00 96.38 84 ILE A C 1
ATOM 655 O O . ILE A 1 84 ? 1.467 -4.990 13.129 1.00 96.38 84 ILE A O 1
ATOM 659 N N . PRO A 1 85 ? 3.190 -4.662 11.738 1.00 93.62 85 PRO A N 1
ATOM 660 C CA . PRO A 1 85 ? 4.113 -4.302 12.818 1.00 93.62 85 PRO A CA 1
ATOM 661 C C . PRO A 1 85 ? 3.771 -2.995 13.549 1.00 93.62 85 PRO A C 1
ATOM 663 O O . PRO A 1 85 ? 4.338 -2.707 14.602 1.00 93.62 85 PRO A O 1
ATOM 666 N N . ASN A 1 86 ? 2.925 -2.141 12.965 1.00 96.00 86 ASN A N 1
ATOM 667 C CA . ASN A 1 86 ? 2.549 -0.857 13.550 1.00 96.00 86 ASN A CA 1
ATOM 668 C C . ASN A 1 86 ? 1.231 -0.984 14.327 1.00 96.00 86 ASN A C 1
ATOM 670 O O . ASN A 1 86 ? 0.162 -1.025 13.722 1.00 96.00 86 ASN A O 1
ATOM 674 N N . ASP A 1 87 ? 1.310 -0.969 15.660 1.00 96.31 87 ASP A N 1
ATOM 675 C CA . ASP A 1 87 ? 0.149 -1.138 16.547 1.00 96.31 87 ASP A CA 1
ATOM 676 C C . ASP A 1 87 ? -0.983 -0.138 16.289 1.00 96.31 87 ASP A C 1
ATOM 678 O O . ASP A 1 87 ? -2.156 -0.492 16.372 1.00 96.31 87 ASP A O 1
ATOM 682 N N . THR A 1 88 ? -0.662 1.114 15.953 1.00 96.38 88 THR A N 1
ATOM 683 C CA . THR A 1 88 ? -1.688 2.124 15.670 1.00 96.38 88 THR A CA 1
ATOM 684 C C . THR A 1 88 ? -2.394 1.838 14.346 1.00 96.38 88 THR A C 1
ATOM 686 O O . THR A 1 88 ? -3.619 1.904 14.294 1.00 96.38 88 THR A O 1
ATOM 689 N N . ALA A 1 89 ? -1.657 1.476 13.289 1.00 96.81 89 ALA A N 1
ATOM 690 C CA . ALA A 1 89 ? -2.264 1.071 12.018 1.00 96.81 89 ALA A CA 1
ATOM 691 C C . ALA A 1 89 ? -3.134 -0.186 12.188 1.00 96.81 89 ALA A C 1
ATOM 693 O O . ALA A 1 89 ? -4.256 -0.234 11.682 1.00 96.81 89 ALA A O 1
ATOM 694 N N . ARG A 1 90 ? -2.646 -1.168 12.958 1.00 96.94 90 ARG A N 1
ATOM 695 C CA . ARG A 1 90 ? -3.392 -2.379 13.315 1.00 96.94 90 ARG A CA 1
ATOM 696 C C . ARG A 1 90 ? -4.699 -2.037 14.035 1.00 96.94 90 ARG A C 1
ATOM 698 O O . ARG A 1 90 ? -5.761 -2.458 13.586 1.00 96.94 90 ARG A O 1
ATOM 705 N N . LEU A 1 91 ? -4.651 -1.190 15.066 1.00 96.31 91 LEU A N 1
ATOM 706 C CA . LEU A 1 91 ? -5.838 -0.760 15.813 1.00 96.31 91 LEU A CA 1
ATOM 707 C C . LEU A 1 91 ? -6.865 -0.026 14.931 1.00 96.31 91 LEU A C 1
ATOM 709 O O . LEU A 1 91 ? -8.070 -0.222 15.097 1.00 96.31 91 LEU A O 1
ATOM 713 N N . ILE A 1 92 ? -6.421 0.808 13.984 1.00 95.62 92 ILE A N 1
ATOM 714 C CA . ILE A 1 92 ? -7.316 1.480 13.023 1.00 95.62 92 ILE A CA 1
ATOM 715 C C . ILE A 1 92 ? -8.057 0.443 12.164 1.00 95.62 92 ILE A C 1
ATOM 717 O O . ILE A 1 92 ? -9.275 0.539 12.010 1.00 95.62 92 ILE A O 1
ATOM 721 N N . LEU A 1 93 ? -7.362 -0.582 11.658 1.00 94.50 93 LEU A N 1
ATOM 722 C CA . LEU A 1 93 ? -7.981 -1.647 10.858 1.00 94.50 93 LEU A CA 1
ATOM 723 C C . LEU A 1 93 ? -8.898 -2.555 11.681 1.00 94.50 93 LEU A C 1
ATOM 725 O O . LEU A 1 93 ? -9.962 -2.940 11.201 1.00 94.50 93 LEU A O 1
ATOM 729 N N . GLU A 1 94 ? -8.540 -2.862 12.926 1.00 93.81 94 GLU A N 1
ATOM 730 C CA . GLU A 1 94 ? -9.413 -3.588 13.855 1.00 93.81 94 GLU A CA 1
ATOM 731 C C . GLU A 1 94 ? -10.703 -2.801 14.136 1.00 93.81 94 GLU A C 1
ATOM 733 O O . GLU A 1 94 ? -11.797 -3.366 14.123 1.00 93.81 94 GLU A O 1
ATOM 738 N N . ASN A 1 95 ? -10.591 -1.486 14.365 1.00 92.50 95 ASN A N 1
ATOM 739 C CA . ASN A 1 95 ? -11.738 -0.588 14.520 1.00 92.50 95 ASN A CA 1
ATOM 740 C C . ASN A 1 95 ? -12.598 -0.548 13.251 1.00 92.50 95 ASN A C 1
ATOM 742 O O . ASN A 1 95 ? -13.823 -0.571 13.352 1.00 92.50 95 ASN A O 1
ATOM 746 N N . TYR A 1 96 ? -11.972 -0.491 12.072 1.00 90.75 96 TYR A N 1
ATOM 747 C CA . TYR A 1 96 ? -12.667 -0.538 10.788 1.00 90.75 96 TYR A CA 1
ATOM 748 C C . TYR A 1 96 ? -13.451 -1.845 10.633 1.00 90.75 96 TYR A C 1
ATOM 750 O O . TYR A 1 96 ? -14.658 -1.802 10.417 1.00 90.75 96 TYR A O 1
ATOM 758 N N . ARG A 1 97 ? -12.806 -3.001 10.851 1.00 89.25 97 ARG A N 1
ATOM 759 C CA . ARG A 1 97 ? -13.454 -4.319 10.765 1.00 89.25 97 ARG A CA 1
ATOM 760 C C . ARG A 1 97 ? -14.618 -4.474 11.739 1.00 89.25 97 ARG A C 1
ATOM 762 O O . ARG A 1 97 ? -15.639 -5.028 11.361 1.00 89.25 97 ARG A O 1
ATOM 769 N N . ARG A 1 98 ? -14.501 -3.957 12.967 1.00 88.56 98 ARG A N 1
ATOM 770 C CA . ARG A 1 98 ? -15.595 -3.989 13.958 1.00 88.56 98 ARG A CA 1
ATOM 771 C C . ARG A 1 98 ? -16.830 -3.184 13.545 1.00 88.56 98 ARG A C 1
ATOM 773 O O . ARG A 1 98 ? -17.900 -3.436 14.083 1.00 88.56 98 ARG A O 1
ATOM 780 N N . LYS A 1 99 ? -16.678 -2.210 12.643 1.00 86.38 99 LYS A N 1
ATOM 781 C CA . LYS A 1 99 ? -17.782 -1.402 12.099 1.00 86.38 99 LYS A CA 1
ATOM 782 C C . LYS A 1 99 ? -18.411 -2.016 10.847 1.00 86.38 99 LYS A C 1
ATOM 784 O O . LYS A 1 99 ? -19.438 -1.514 10.406 1.00 86.38 99 LYS A O 1
ATOM 789 N N . LEU A 1 100 ? -17.792 -3.038 10.252 1.00 83.38 100 LEU A N 1
ATOM 790 C CA . LEU A 1 100 ? -18.370 -3.737 9.112 1.00 83.38 100 LEU A CA 1
ATOM 791 C C . LEU A 1 100 ? -19.457 -4.686 9.615 1.00 83.38 100 LEU A C 1
ATOM 793 O O . LEU A 1 100 ? -19.194 -5.558 10.443 1.00 83.38 100 LEU A O 1
ATOM 797 N N . ASP A 1 101 ? -20.667 -4.540 9.082 1.00 67.88 101 ASP A N 1
ATOM 798 C CA . ASP A 1 101 ? -21.709 -5.544 9.267 1.00 67.88 101 ASP A CA 1
ATOM 799 C C . ASP A 1 101 ? -21.278 -6.853 8.593 1.00 67.88 101 ASP A C 1
ATOM 801 O O . ASP A 1 101 ? -20.531 -6.846 7.609 1.00 67.88 101 ASP A O 1
ATOM 805 N N . SER A 1 102 ? -21.786 -7.984 9.089 1.00 60.78 102 SER A N 1
ATOM 806 C CA . SER A 1 102 ? -21.424 -9.354 8.680 1.00 60.78 102 SER A CA 1
ATOM 807 C C . SER A 1 102 ? -21.644 -9.695 7.195 1.00 60.78 102 SER A C 1
ATOM 809 O O . SER A 1 102 ? -21.312 -10.800 6.770 1.00 60.78 102 SER A O 1
ATOM 811 N N . GLN A 1 103 ? -22.184 -8.764 6.402 1.00 55.66 103 GLN A N 1
ATOM 812 C CA . GLN A 1 103 ? -22.399 -8.883 4.957 1.00 55.66 103 GLN A CA 1
ATOM 813 C C . GLN A 1 103 ? -21.463 -8.002 4.108 1.00 55.66 103 GLN A C 1
ATOM 815 O O . GLN A 1 103 ? -21.557 -8.022 2.882 1.00 55.66 103 GLN A O 1
ATOM 820 N N . THR A 1 104 ? -20.565 -7.231 4.728 1.00 61.91 104 THR A N 1
ATOM 821 C CA . THR A 1 104 ? -19.693 -6.272 4.031 1.00 61.91 104 THR A CA 1
ATOM 822 C C . THR A 1 104 ? -18.330 -6.883 3.696 1.00 61.91 104 THR A C 1
ATOM 824 O O . THR A 1 104 ? -17.817 -7.735 4.420 1.00 61.91 104 THR A O 1
ATOM 827 N N . GLU A 1 105 ? -17.737 -6.442 2.585 1.00 62.66 105 GLU A N 1
ATOM 828 C CA . GLU A 1 105 ? -16.432 -6.893 2.093 1.00 62.66 105 GLU A CA 1
ATOM 829 C C . GLU A 1 105 ? -15.354 -6.752 3.188 1.00 62.66 105 GLU A C 1
ATOM 831 O O . GLU A 1 105 ? -15.166 -5.683 3.763 1.00 62.66 105 GLU A O 1
ATOM 836 N N . MET A 1 106 ? -14.649 -7.844 3.503 1.00 72.44 106 MET A N 1
ATOM 837 C CA . MET A 1 106 ? -13.744 -7.920 4.665 1.00 72.44 106 MET A CA 1
ATOM 838 C C . MET A 1 106 ? -12.486 -7.037 4.532 1.00 72.44 106 MET A C 1
ATOM 840 O O . MET A 1 106 ? -11.749 -6.854 5.505 1.00 72.44 106 MET A O 1
ATOM 844 N N . MET A 1 107 ? -12.215 -6.510 3.332 1.00 83.19 107 MET A N 1
ATOM 845 C 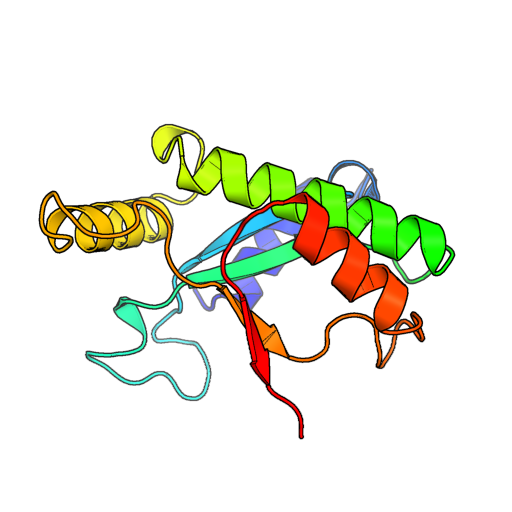CA . MET A 1 107 ? -11.033 -5.707 3.018 1.00 83.19 107 MET A CA 1
ATOM 846 C C . MET A 1 107 ? -11.423 -4.278 2.614 1.00 83.19 107 MET A C 1
ATOM 848 O O . MET A 1 107 ? -12.333 -4.107 1.804 1.00 83.19 107 MET A O 1
ATOM 852 N N . PRO A 1 108 ? -10.715 -3.249 3.113 1.00 89.56 108 PRO A N 1
ATOM 853 C CA . PRO A 1 108 ? -10.958 -1.870 2.710 1.00 89.56 108 PRO A CA 1
ATOM 854 C C . PRO A 1 108 ? -10.605 -1.632 1.235 1.00 89.56 108 PRO A C 1
ATOM 856 O O . PRO A 1 108 ? -9.635 -2.187 0.716 1.00 89.56 108 PRO A O 1
ATOM 859 N N . THR A 1 109 ? -11.342 -0.733 0.576 1.00 92.88 109 THR A N 1
ATOM 860 C CA . THR A 1 109 ? -10.968 -0.214 -0.748 1.00 92.88 109 THR A CA 1
ATOM 861 C C . THR A 1 109 ? -9.668 0.585 -0.660 1.00 92.88 109 THR A C 1
ATOM 863 O O . THR A 1 109 ? -9.560 1.538 0.117 1.00 92.88 109 THR A O 1
ATOM 866 N N . VAL A 1 110 ? -8.694 0.254 -1.508 1.00 96.38 110 VAL A N 1
ATOM 867 C CA . VAL A 1 110 ? -7.421 0.977 -1.575 1.00 96.38 110 VAL A CA 1
ATOM 868 C C . VAL A 1 110 ? -7.560 2.171 -2.518 1.00 96.38 110 VAL A C 1
ATOM 870 O O . VAL A 1 110 ? -7.875 2.029 -3.698 1.00 96.38 110 VAL A O 1
ATOM 873 N N . ASN A 1 111 ? -7.320 3.367 -1.989 1.00 97.31 111 ASN A N 1
ATOM 874 C CA . ASN A 1 111 ? -7.368 4.623 -2.733 1.00 97.31 111 ASN A CA 1
ATOM 875 C C . ASN A 1 111 ? -5.949 4.999 -3.177 1.00 97.31 111 ASN A C 1
ATOM 877 O O . ASN A 1 111 ? -5.053 5.070 -2.338 1.00 97.31 111 ASN A O 1
ATOM 881 N N . MET A 1 112 ? -5.731 5.244 -4.470 1.00 97.50 112 MET A N 1
ATOM 882 C CA . MET A 1 112 ? -4.397 5.551 -5.006 1.00 97.50 112 MET A CA 1
ATOM 883 C C . MET A 1 112 ? -4.455 6.471 -6.235 1.00 97.50 112 MET A C 1
ATOM 885 O O . MET A 1 112 ? -5.458 6.464 -6.947 1.00 97.50 112 MET A O 1
ATOM 889 N N . PRO A 1 113 ? -3.402 7.251 -6.534 1.00 96.88 113 PRO A N 1
ATOM 890 C CA . PRO A 1 113 ? -3.255 7.872 -7.850 1.00 96.88 113 PRO A CA 1
ATOM 891 C C . PRO A 1 113 ? -2.881 6.815 -8.907 1.00 96.88 113 PRO A C 1
ATOM 893 O O . PRO A 1 113 ? -2.734 5.632 -8.592 1.00 96.88 113 PRO A O 1
ATOM 896 N N . ARG A 1 114 ? -2.646 7.235 -10.158 1.00 96.38 114 ARG A N 1
ATOM 897 C CA . ARG A 1 114 ? -1.969 6.390 -11.162 1.00 96.38 114 ARG A CA 1
ATOM 898 C C . ARG A 1 114 ? -0.488 6.191 -10.797 1.00 96.38 114 ARG A C 1
ATOM 900 O O . ARG A 1 114 ? 0.389 6.847 -11.354 1.00 96.38 114 ARG A O 1
ATOM 907 N N . ILE A 1 115 ? -0.218 5.334 -9.809 1.00 95.94 115 ILE A N 1
ATOM 908 C CA . ILE A 1 115 ? 1.140 5.022 -9.339 1.00 95.94 115 ILE A CA 1
ATOM 909 C C . ILE A 1 115 ? 2.015 4.474 -10.477 1.00 95.94 115 ILE A C 1
ATOM 911 O O . ILE A 1 115 ? 1.517 3.889 -11.438 1.00 95.94 115 ILE A O 1
ATOM 915 N N . ASN A 1 116 ? 3.328 4.680 -10.365 1.00 95.12 116 ASN A N 1
ATOM 916 C CA . ASN A 1 116 ? 4.369 4.304 -11.334 1.00 95.12 116 ASN A CA 1
ATOM 917 C C . ASN A 1 116 ? 4.313 4.996 -12.717 1.00 95.12 116 ASN A C 1
ATOM 919 O O . ASN A 1 116 ? 5.355 5.152 -13.339 1.00 95.12 116 ASN A O 1
ATOM 923 N N . ALA A 1 117 ? 3.162 5.504 -13.166 1.00 94.25 117 ALA A N 1
ATOM 924 C CA . ALA A 1 117 ? 2.995 6.149 -14.479 1.00 94.25 117 ALA A CA 1
ATOM 925 C C . ALA A 1 117 ? 3.536 7.595 -14.571 1.00 94.25 117 ALA A C 1
ATOM 927 O O . ALA A 1 117 ? 3.298 8.286 -15.557 1.00 94.25 117 ALA A O 1
ATOM 928 N N . GLY A 1 118 ? 4.194 8.076 -13.512 1.00 91.62 118 GLY A N 1
ATOM 929 C CA . GLY A 1 118 ? 4.834 9.391 -13.448 1.00 91.62 118 GLY A CA 1
ATOM 930 C C . GLY A 1 118 ? 6.354 9.263 -13.493 1.00 91.62 118 GLY A C 1
ATOM 931 O O . GLY A 1 118 ? 6.923 8.929 -14.519 1.00 91.62 118 GLY A O 1
ATOM 932 N N . ILE A 1 119 ? 7.014 9.500 -12.354 1.00 92.25 119 ILE A N 1
ATOM 933 C CA . ILE A 1 119 ? 8.487 9.514 -12.234 1.00 92.25 119 ILE A CA 1
ATOM 934 C C . ILE A 1 119 ? 9.144 8.193 -12.672 1.00 92.25 119 ILE A C 1
ATOM 936 O O . ILE A 1 119 ? 10.249 8.222 -13.198 1.00 92.25 119 ILE A O 1
ATOM 940 N N . PHE A 1 120 ? 8.481 7.054 -12.458 1.00 92.62 120 PHE A N 1
ATOM 941 C CA . PHE A 1 120 ? 9.006 5.740 -12.846 1.00 92.62 120 PHE A CA 1
ATOM 942 C C . PHE A 1 120 ? 8.724 5.360 -14.308 1.00 92.62 120 PHE A C 1
ATOM 944 O O . PHE A 1 120 ? 9.180 4.306 -14.735 1.00 92.62 120 PHE A O 1
ATOM 951 N N . ASP A 1 121 ? 7.978 6.185 -15.051 1.00 94.06 121 ASP A N 1
ATOM 952 C CA . ASP A 1 121 ? 7.661 5.998 -16.476 1.00 94.06 121 ASP A CA 1
ATOM 953 C C . ASP A 1 121 ? 7.155 4.586 -16.841 1.00 94.06 121 ASP A C 1
ATOM 955 O O . ASP A 1 121 ? 7.426 4.041 -17.909 1.00 94.06 121 ASP A O 1
ATOM 959 N N . VAL A 1 122 ? 6.409 3.953 -15.928 1.00 96.50 122 VAL A N 1
ATOM 960 C CA . VAL A 1 122 ? 5.846 2.619 -16.164 1.00 96.50 122 VAL A CA 1
ATOM 961 C C . VAL A 1 122 ? 4.540 2.756 -16.946 1.00 96.50 122 VAL A C 1
ATOM 963 O O . VAL A 1 122 ? 3.621 3.433 -16.465 1.00 96.50 122 VAL A O 1
ATOM 966 N N . PRO A 1 123 ? 4.384 2.079 -18.102 1.00 97.56 123 PRO A N 1
ATOM 967 C CA . PRO A 1 123 ? 3.114 2.033 -18.814 1.00 97.56 123 PRO A CA 1
ATOM 968 C C . PRO A 1 123 ? 1.983 1.579 -17.888 1.00 97.56 123 PRO A C 1
ATOM 970 O O . PRO A 1 123 ? 2.054 0.522 -17.258 1.00 97.56 123 PRO A O 1
ATOM 973 N N . TRP A 1 124 ? 0.924 2.389 -17.789 1.00 97.75 124 TRP A N 1
ATOM 974 C CA . TRP A 1 124 ? -0.129 2.189 -16.786 1.00 97.75 124 TRP A CA 1
ATOM 975 C C . TRP A 1 124 ? -0.768 0.794 -16.833 1.00 97.75 124 TRP A C 1
ATOM 977 O O . TRP A 1 124 ? -1.145 0.260 -15.792 1.00 97.75 124 TRP A O 1
ATOM 987 N N . ASN A 1 125 ? -0.867 0.188 -18.018 1.00 98.00 125 ASN A N 1
ATOM 988 C CA . ASN A 1 125 ? -1.423 -1.152 -18.187 1.00 98.00 125 ASN A CA 1
ATOM 989 C C . ASN A 1 125 ? -0.661 -2.218 -17.382 1.00 98.00 125 ASN A C 1
ATOM 991 O O . ASN A 1 125 ? -1.298 -3.130 -16.869 1.00 98.00 125 ASN A O 1
ATOM 995 N N . LEU A 1 126 ? 0.657 -2.082 -17.192 1.00 98.31 126 LEU A N 1
ATOM 996 C CA . LEU A 1 126 ? 1.436 -3.030 -16.386 1.00 98.31 126 LEU A CA 1
ATOM 997 C C . LEU A 1 126 ? 1.042 -2.958 -14.903 1.00 98.31 126 LEU A C 1
ATOM 999 O O . LEU A 1 126 ? 0.787 -3.983 -14.269 1.00 98.31 126 LEU A O 1
ATOM 1003 N N . THR A 1 127 ? 0.924 -1.742 -14.360 1.00 97.94 127 THR A N 1
ATOM 1004 C CA . THR A 1 127 ? 0.441 -1.513 -12.988 1.00 97.94 127 THR A CA 1
ATOM 1005 C C . THR A 1 127 ? -1.001 -1.994 -12.824 1.00 97.94 127 THR A C 1
ATOM 1007 O O . THR A 1 127 ? -1.332 -2.646 -11.835 1.00 97.94 127 THR A O 1
ATOM 1010 N N . GLU A 1 128 ? -1.868 -1.714 -13.796 1.00 97.94 128 GLU A N 1
ATOM 1011 C CA . GLU A 1 128 ? -3.270 -2.128 -13.754 1.00 97.94 128 GLU A CA 1
ATOM 1012 C C . GLU A 1 128 ? -3.422 -3.657 -13.784 1.00 97.94 128 GLU A C 1
ATOM 1014 O O . GLU A 1 128 ? -4.229 -4.221 -13.042 1.00 97.94 128 GLU A O 1
ATOM 1019 N N . ASP A 1 129 ? -2.617 -4.351 -14.587 1.00 98.31 129 ASP A N 1
ATOM 1020 C CA . ASP A 1 129 ? -2.614 -5.812 -14.635 1.00 98.31 129 ASP A CA 1
ATOM 1021 C C . ASP A 1 129 ? -2.085 -6.426 -13.332 1.00 98.31 129 ASP A C 1
ATOM 1023 O O . ASP A 1 129 ? -2.643 -7.419 -12.852 1.00 98.31 129 ASP A O 1
ATOM 1027 N N . ALA A 1 130 ? -1.077 -5.812 -12.699 1.00 98.06 130 ALA A N 1
ATOM 1028 C CA . ALA A 1 130 ? -0.652 -6.175 -11.348 1.00 98.06 130 ALA A CA 1
ATOM 1029 C C . ALA A 1 130 ? -1.798 -6.015 -10.332 1.00 98.06 130 ALA A C 1
ATOM 1031 O O . ALA A 1 130 ? -2.056 -6.925 -9.545 1.00 98.06 130 ALA A O 1
ATOM 1032 N 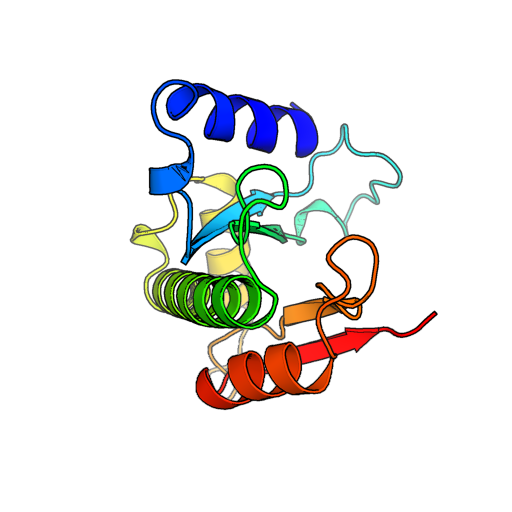N . MET A 1 131 ? -2.549 -4.911 -10.385 1.00 98.00 131 MET A N 1
ATOM 1033 C CA . MET A 1 131 ? -3.703 -4.687 -9.506 1.00 98.00 131 MET A CA 1
ATOM 1034 C C . MET A 1 131 ? -4.793 -5.748 -9.708 1.00 98.00 131 MET A C 1
ATOM 1036 O O . MET A 1 131 ? -5.255 -6.340 -8.729 1.00 98.00 131 MET A O 1
ATOM 1040 N N . LYS A 1 132 ? -5.171 -6.051 -10.960 1.00 97.75 132 LYS A N 1
ATOM 1041 C CA . LYS A 1 132 ? -6.215 -7.046 -11.289 1.00 97.75 132 LYS A CA 1
ATOM 1042 C C . LYS A 1 132 ? -5.914 -8.427 -10.698 1.00 97.75 132 LYS A C 1
ATOM 1044 O O . LYS A 1 132 ? -6.816 -9.064 -10.157 1.00 97.75 132 LYS A O 1
ATOM 1049 N N . LYS A 1 133 ? -4.649 -8.866 -10.734 1.00 97.94 133 LYS A N 1
ATOM 1050 C CA . LYS A 1 133 ? -4.200 -10.167 -10.191 1.00 97.94 133 LYS A CA 1
ATOM 1051 C C . LYS A 1 133 ? -4.399 -10.309 -8.676 1.00 97.94 133 LYS A C 1
ATOM 1053 O O . LYS A 1 133 ? -4.424 -11.424 -8.164 1.00 97.94 133 LYS A O 1
ATOM 1058 N N . THR A 1 134 ? -4.539 -9.208 -7.938 1.00 96.44 134 THR A N 1
ATOM 1059 C CA . THR A 1 134 ? -4.699 -9.251 -6.473 1.00 96.44 134 THR A CA 1
ATOM 1060 C C . THR A 1 134 ? -6.135 -9.553 -6.043 1.00 96.44 134 THR A C 1
ATOM 1062 O O . THR A 1 134 ? -6.353 -9.992 -4.909 1.00 96.44 134 THR A O 1
ATOM 1065 N N . HIS A 1 135 ? -7.118 -9.323 -6.922 1.00 94.88 135 HIS A N 1
ATOM 1066 C CA . HIS A 1 135 ? -8.549 -9.339 -6.597 1.00 94.88 135 HIS A CA 1
ATOM 1067 C C . HIS A 1 135 ? -8.929 -8.420 -5.417 1.00 94.88 135 HIS A C 1
ATOM 1069 O O . HIS A 1 135 ? -9.864 -8.715 -4.676 1.00 94.88 135 HIS A O 1
ATOM 1075 N N . MET A 1 136 ? -8.173 -7.343 -5.195 1.00 95.19 136 MET A N 1
ATOM 1076 C CA . MET A 1 136 ? -8.525 -6.284 -4.249 1.00 95.19 136 MET A CA 1
ATOM 1077 C C . MET A 1 136 ? -9.330 -5.186 -4.950 1.00 95.19 136 MET A C 1
ATOM 1079 O O . MET A 1 136 ? -9.223 -5.003 -6.163 1.00 95.19 136 MET A O 1
ATOM 1083 N N . GLN A 1 137 ? -10.104 -4.427 -4.174 1.00 94.88 137 GLN A N 1
ATOM 1084 C CA . GLN A 1 137 ? -10.818 -3.260 -4.682 1.00 94.88 137 GLN A CA 1
ATOM 1085 C C . GLN A 1 137 ? -9.923 -2.026 -4.659 1.00 94.88 137 GLN A C 1
ATOM 1087 O O . GLN A 1 137 ? -9.353 -1.671 -3.621 1.00 94.88 137 GLN A O 1
ATOM 1092 N N . PHE A 1 138 ? -9.869 -1.329 -5.789 1.00 96.88 138 PHE A N 1
ATOM 1093 C CA . PHE A 1 138 ? -9.082 -0.115 -5.950 1.00 96.88 138 PHE A CA 1
ATOM 1094 C C . PHE A 1 138 ? -9.945 1.034 -6.452 1.00 96.88 138 PHE A C 1
ATOM 1096 O O . PHE A 1 138 ? -10.757 0.870 -7.360 1.00 96.88 138 PHE A O 1
ATOM 1103 N N . LYS A 1 139 ? -9.705 2.224 -5.906 1.00 97.75 139 LYS A N 1
ATOM 1104 C CA . LYS A 1 139 ? -10.199 3.481 -6.460 1.00 97.75 139 LYS A CA 1
ATOM 1105 C C . LYS A 1 139 ? -9.010 4.312 -6.925 1.00 97.75 139 LYS A C 1
ATOM 1107 O O . LYS A 1 139 ? -8.220 4.783 -6.105 1.00 97.75 139 LYS A O 1
ATOM 1112 N N . VAL A 1 140 ? -8.891 4.460 -8.243 1.00 97.50 140 VAL A N 1
ATOM 1113 C CA . VAL A 1 140 ? -7.794 5.188 -8.890 1.00 97.50 140 VAL A CA 1
ATOM 1114 C C . VAL A 1 140 ? -8.220 6.625 -9.161 1.00 97.50 140 VAL A C 1
ATOM 1116 O O . VAL A 1 140 ? -9.250 6.861 -9.790 1.00 97.50 140 VAL A O 1
ATOM 1119 N N . TYR A 1 141 ? -7.423 7.581 -8.696 1.00 95.88 141 TYR A N 1
ATOM 1120 C CA . TYR A 1 141 ? -7.628 9.006 -8.936 1.00 95.88 141 TYR A CA 1
ATOM 1121 C C . TYR A 1 141 ? -6.725 9.477 -10.078 1.00 95.88 141 TYR A C 1
ATOM 1123 O O . TYR A 1 141 ? -5.534 9.154 -10.129 1.00 95.88 141 TYR A O 1
ATOM 1131 N N . THR A 1 142 ? -7.300 10.254 -10.991 1.00 90.94 142 THR A N 1
ATOM 1132 C CA . THR A 1 142 ? -6.595 10.928 -12.085 1.00 90.94 142 THR A CA 1
ATOM 1133 C C . THR A 1 142 ? -6.597 12.432 -11.829 1.00 90.94 142 THR A C 1
ATOM 1135 O O . THR A 1 142 ? -7.571 12.943 -11.275 1.00 90.94 142 THR A O 1
ATOM 1138 N N . LEU A 1 143 ? -5.505 13.110 -12.190 1.00 81.12 143 LEU A N 1
ATOM 1139 C CA . LEU A 1 143 ? -5.403 14.573 -12.136 1.00 81.12 143 LEU A CA 1
ATOM 1140 C C . LEU A 1 143 ? -6.219 15.234 -13.250 1.00 81.12 143 LEU A C 1
ATOM 1142 O O . LEU A 1 143 ? -6.369 14.589 -14.314 1.00 81.12 143 LEU A O 1
#

pLDDT: mean 93.64, std 7.65, range [55.66, 98.81]

Secondary structure (DSSP, 8-state):
--HHHHHHHHHGGGTT-GGGGTT-EEEEEPPTTSTT--TTTGGG-EEEEE---STT-S-HHHHHHHHHHHHHHHHHHHH-GGG-S-HHHHHHHHHHHHHS-TTS-SSPPEEEESTTSSTT---HHHHHHHHHHHT--EEEE--